Protein AF-A0A7H8S6W8-F1 (afdb_monomer_lite)

Structure (mmCIF, N/CA/C/O backbone):
data_AF-A0A7H8S6W8-F1
#
_entry.id   AF-A0A7H8S6W8-F1
#
loop_
_atom_site.group_PDB
_atom_site.id
_atom_site.type_symbol
_atom_site.label_atom_id
_atom_site.label_alt_id
_atom_site.label_comp_id
_atom_site.label_asym_id
_atom_site.label_entity_id
_atom_site.label_seq_id
_atom_site.pdbx_PDB_ins_code
_atom_site.Cartn_x
_atom_site.Cartn_y
_atom_site.Cartn_z
_atom_site.occupancy
_atom_site.B_iso_or_equiv
_atom_site.auth_seq_id
_atom_site.auth_comp_id
_atom_site.auth_asym_id
_atom_site.auth_atom_id
_atom_site.pdbx_PDB_model_num
ATOM 1 N N . MET A 1 1 ? 7.436 -33.194 -23.886 1.00 61.31 1 MET A N 1
ATOM 2 C CA . MET A 1 1 ? 7.871 -32.282 -22.808 1.00 61.31 1 MET A CA 1
ATOM 3 C C . MET A 1 1 ? 8.070 -30.918 -23.444 1.00 61.31 1 MET A C 1
ATOM 5 O O . MET A 1 1 ? 8.862 -30.829 -24.369 1.00 61.31 1 MET A O 1
ATOM 9 N N . HIS A 1 2 ? 7.299 -29.906 -23.051 1.00 71.19 2 HIS A N 1
ATOM 10 C CA . HIS A 1 2 ? 7.468 -28.542 -23.562 1.00 71.19 2 HIS A CA 1
ATOM 11 C C . HIS A 1 2 ? 8.305 -27.760 -22.552 1.00 71.19 2 HIS A C 1
ATOM 13 O O . HIS A 1 2 ? 7.948 -27.718 -21.376 1.00 71.19 2 HIS A O 1
ATOM 19 N N . SER A 1 3 ? 9.434 -27.200 -22.990 1.00 74.62 3 SER A N 1
ATOM 20 C CA . SER A 1 3 ? 10.227 -26.288 -22.166 1.00 74.62 3 SER A CA 1
ATOM 21 C C . SER A 1 3 ? 9.660 -24.882 -22.349 1.00 74.62 3 SER A C 1
ATOM 23 O O . SER A 1 3 ? 9.464 -24.418 -23.470 1.00 74.62 3 SER A O 1
ATOM 25 N N . VAL A 1 4 ? 9.353 -24.225 -21.236 1.00 84.62 4 VAL A N 1
ATOM 26 C CA . VAL A 1 4 ? 8.990 -22.810 -21.212 1.00 84.62 4 VAL A CA 1
ATOM 27 C C . VAL A 1 4 ? 10.206 -22.063 -20.695 1.00 84.62 4 VAL A C 1
ATOM 29 O O . VAL A 1 4 ? 10.685 -22.346 -19.598 1.00 84.62 4 VAL A O 1
ATOM 32 N N . THR A 1 5 ? 10.718 -21.134 -21.497 1.00 81.88 5 THR A N 1
ATOM 33 C CA . THR A 1 5 ? 11.856 -20.290 -21.127 1.00 81.88 5 THR A CA 1
ATOM 34 C C . THR A 1 5 ? 11.339 -18.914 -20.739 1.00 81.88 5 THR A C 1
ATOM 36 O O . THR A 1 5 ? 10.710 -18.236 -21.549 1.00 81.88 5 THR A O 1
ATOM 39 N N . VAL A 1 6 ? 11.614 -18.498 -19.503 1.00 87.25 6 VAL A N 1
ATOM 40 C CA . VAL A 1 6 ? 11.315 -17.150 -19.002 1.00 87.25 6 VAL A CA 1
ATOM 41 C C . VAL A 1 6 ? 12.582 -16.306 -19.099 1.00 87.25 6 VAL A C 1
ATOM 43 O O . VAL A 1 6 ? 13.659 -16.761 -18.721 1.00 87.25 6 VAL A O 1
ATOM 46 N N . THR A 1 7 ? 12.462 -15.081 -19.608 1.00 86.50 7 THR A N 1
ATOM 47 C CA . THR A 1 7 ? 13.581 -14.144 -19.760 1.00 86.50 7 THR A CA 1
ATOM 48 C C . THR A 1 7 ? 13.283 -12.832 -19.038 1.00 86.50 7 THR A C 1
ATOM 50 O O . THR A 1 7 ? 12.130 -12.416 -18.929 1.00 86.50 7 THR A O 1
ATOM 53 N N . SER A 1 8 ? 14.322 -12.172 -18.526 1.00 85.00 8 SER A N 1
ATOM 54 C CA . SER A 1 8 ? 14.237 -10.833 -17.935 1.00 85.00 8 SER A CA 1
ATOM 55 C C . SER A 1 8 ? 14.858 -9.796 -18.873 1.00 85.00 8 SER A C 1
ATOM 57 O O . SER A 1 8 ? 15.742 -10.112 -19.671 1.00 85.00 8 SER A O 1
ATOM 59 N N . ARG A 1 9 ? 14.390 -8.542 -18.801 1.00 89.44 9 ARG A N 1
ATOM 60 C CA . ARG A 1 9 ? 14.984 -7.427 -19.563 1.00 89.44 9 ARG A CA 1
ATOM 61 C C . ARG A 1 9 ? 16.089 -6.684 -18.813 1.00 89.44 9 ARG A C 1
ATOM 63 O O . ARG A 1 9 ? 16.945 -6.091 -19.458 1.00 89.44 9 ARG A O 1
ATOM 70 N N . SER A 1 10 ? 16.088 -6.709 -17.484 1.00 91.62 10 SER A N 1
ATOM 71 C CA . SER A 1 10 ? 17.106 -6.072 -16.643 1.00 91.62 10 SER A CA 1
ATOM 72 C C . SER A 1 10 ? 17.231 -6.795 -15.298 1.00 91.62 10 SER A C 1
ATOM 74 O O . SER A 1 10 ? 16.393 -7.628 -14.948 1.00 91.62 10 SER A O 1
ATOM 76 N N . THR A 1 11 ? 18.279 -6.457 -14.543 1.00 93.88 11 THR A N 1
ATOM 77 C CA . THR A 1 11 ? 18.461 -6.834 -13.129 1.00 93.88 11 THR A CA 1
ATOM 78 C C . THR A 1 11 ? 17.985 -5.745 -12.160 1.00 93.88 11 THR A C 1
ATOM 80 O O . THR A 1 11 ? 18.186 -5.872 -10.957 1.00 93.88 11 THR A O 1
ATOM 83 N N . ASN A 1 12 ? 17.388 -4.664 -12.674 1.00 93.94 12 ASN A N 1
ATOM 84 C CA . ASN A 1 12 ? 16.925 -3.523 -11.884 1.00 93.94 12 ASN A CA 1
ATOM 85 C C . ASN A 1 12 ? 15.392 -3.541 -11.745 1.00 93.94 12 ASN A C 1
ATOM 87 O O . ASN A 1 12 ? 14.699 -4.285 -12.440 1.00 93.94 12 ASN A O 1
ATOM 91 N N . HIS A 1 13 ? 14.861 -2.699 -10.863 1.00 93.56 13 HIS A N 1
ATOM 92 C CA . HIS A 1 13 ? 13.430 -2.497 -10.679 1.00 93.56 13 HIS A CA 1
ATOM 93 C C . HIS A 1 13 ? 12.747 -1.998 -11.963 1.00 93.56 13 HIS A C 1
ATOM 95 O O . HIS A 1 13 ? 13.361 -1.368 -12.827 1.00 93.56 13 HIS A O 1
ATOM 101 N N . THR A 1 14 ? 11.445 -2.268 -12.068 1.00 93.31 14 THR A N 1
ATOM 102 C CA . THR A 1 14 ? 10.575 -1.728 -13.122 1.00 93.31 14 THR A CA 1
ATOM 103 C C . THR A 1 14 ? 9.515 -0.832 -12.493 1.00 93.31 14 THR A C 1
ATOM 105 O O . THR A 1 14 ? 9.193 -0.996 -11.320 1.00 93.31 14 THR A O 1
ATOM 108 N N . ALA A 1 15 ? 8.964 0.101 -13.267 1.00 92.94 15 ALA A N 1
ATOM 109 C CA . ALA A 1 15 ? 7.952 1.051 -12.80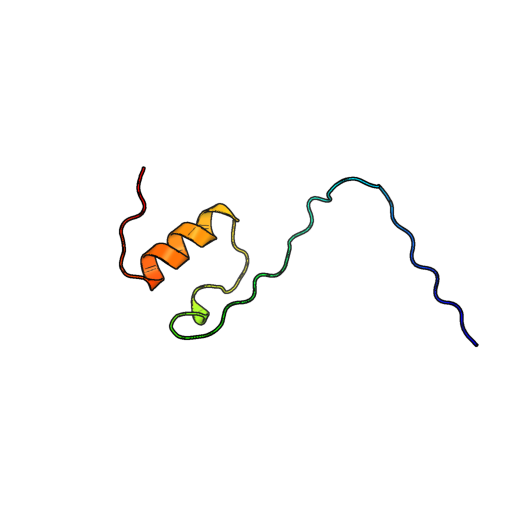1 1.00 92.94 15 ALA A CA 1
ATOM 110 C C . ALA A 1 15 ? 6.507 0.538 -12.980 1.00 92.94 15 ALA A C 1
ATOM 112 O O . ALA A 1 15 ? 5.587 1.328 -13.171 1.00 92.94 15 ALA A O 1
ATOM 113 N N . VAL A 1 16 ? 6.302 -0.782 -13.010 1.00 94.75 16 VAL A N 1
ATOM 114 C CA . VAL A 1 16 ? 4.960 -1.359 -13.168 1.00 94.75 16 VAL A CA 1
ATOM 115 C C . VAL A 1 16 ? 4.160 -1.234 -11.869 1.00 94.75 16 VAL A C 1
ATOM 117 O O . VAL A 1 16 ? 4.726 -1.318 -10.780 1.00 94.75 16 VAL A O 1
ATOM 120 N N . TYR A 1 17 ? 2.840 -1.079 -11.985 1.00 95.94 17 TYR A N 1
ATOM 121 C CA . TYR A 1 17 ? 1.932 -1.195 -10.844 1.00 95.94 17 TYR A CA 1
ATOM 122 C C . TYR A 1 17 ? 2.059 -2.573 -10.179 1.00 95.94 17 TYR A C 1
ATOM 124 O O . TYR A 1 17 ? 2.138 -3.597 -10.862 1.00 95.94 17 TYR A O 1
ATOM 132 N N . ILE A 1 18 ? 2.045 -2.590 -8.846 1.00 95.81 18 ILE A N 1
ATOM 133 C CA . ILE A 1 18 ? 2.137 -3.804 -8.028 1.00 95.81 18 ILE A CA 1
ATOM 134 C C . ILE A 1 18 ? 0.798 -4.018 -7.309 1.00 95.81 18 ILE A C 1
ATOM 136 O O . ILE A 1 18 ? 0.216 -3.046 -6.826 1.00 95.81 18 ILE A O 1
ATOM 140 N N . PRO A 1 19 ? 0.284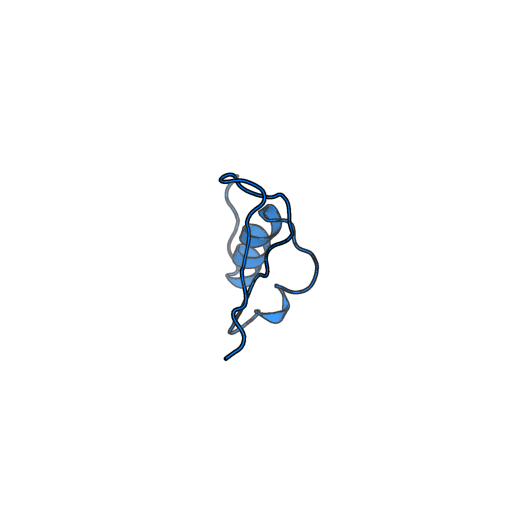 -5.260 -7.231 1.00 96.81 19 PRO A N 1
ATOM 141 C CA . PRO A 1 19 ? -0.956 -5.538 -6.519 1.00 96.81 19 PRO A CA 1
ATOM 142 C C . PRO A 1 19 ? -0.797 -5.346 -5.007 1.00 96.81 19 PRO A C 1
ATOM 144 O O . PRO A 1 19 ? 0.198 -5.766 -4.414 1.00 96.81 19 PRO A O 1
ATOM 147 N N . VAL A 1 20 ? -1.830 -4.780 -4.385 1.00 96.69 20 VAL A N 1
ATOM 148 C CA . VAL A 1 20 ? -1.992 -4.697 -2.930 1.00 96.69 20 VAL A CA 1
ATOM 149 C C . VAL A 1 20 ? -3.111 -5.651 -2.520 1.00 96.69 20 VAL A C 1
ATOM 151 O O . VAL A 1 20 ? -4.150 -5.707 -3.173 1.00 96.69 20 VAL A O 1
ATOM 154 N N . TYR A 1 21 ? -2.891 -6.407 -1.445 1.00 97.06 21 TYR A N 1
ATOM 155 C CA . TYR A 1 21 ? -3.882 -7.314 -0.867 1.00 97.06 21 TYR A CA 1
ATOM 156 C C . TYR A 1 21 ? -4.216 -6.857 0.552 1.00 97.06 21 TYR A C 1
ATOM 158 O O . TYR A 1 21 ? -3.311 -6.656 1.360 1.00 97.06 21 TYR A O 1
ATOM 166 N N . ALA A 1 22 ? -5.506 -6.730 0.857 1.00 97.19 22 ALA A N 1
ATOM 167 C CA . ALA A 1 22 ? -6.010 -6.383 2.181 1.00 97.19 22 ALA A CA 1
ATOM 168 C C . ALA A 1 22 ? -7.059 -7.404 2.636 1.00 97.19 22 ALA A C 1
ATOM 170 O O . ALA A 1 22 ? -7.793 -7.966 1.822 1.00 97.19 22 ALA A O 1
ATOM 171 N N . TYR A 1 23 ? -7.123 -7.652 3.943 1.00 97.44 23 TYR A N 1
ATOM 172 C CA . TYR A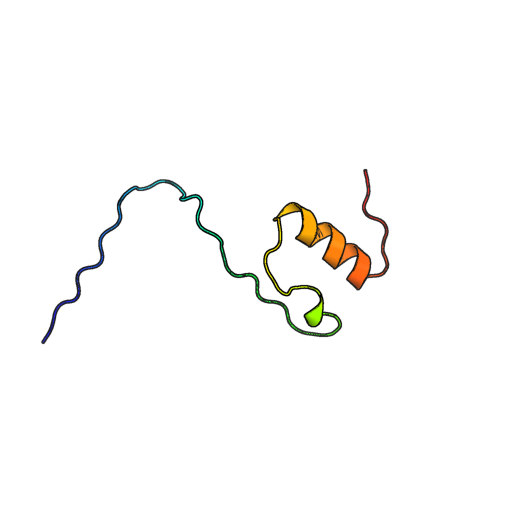 1 23 ? -8.076 -8.576 4.553 1.00 97.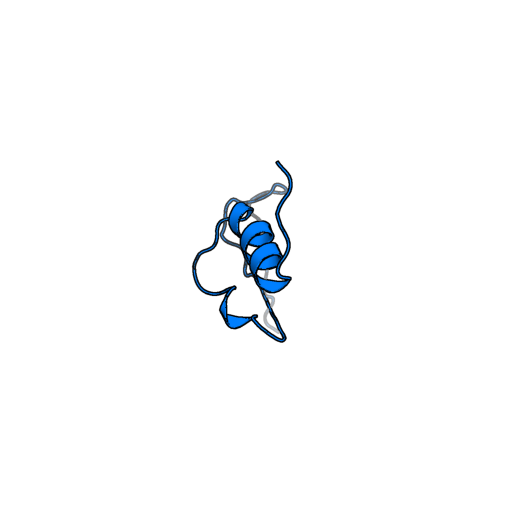44 23 TYR A CA 1
ATOM 173 C C . TYR A 1 23 ? -8.484 -8.090 5.945 1.00 97.44 23 TYR A C 1
ATOM 175 O O . TYR A 1 23 ? -7.669 -7.522 6.668 1.00 97.44 23 TYR A O 1
ATOM 183 N N . GLY A 1 24 ? -9.730 -8.376 6.330 1.00 95.94 24 GLY A N 1
ATOM 184 C CA . GLY A 1 24 ? -10.294 -8.007 7.626 1.00 95.94 24 GLY A CA 1
ATOM 185 C C . GLY A 1 24 ? -11.199 -6.772 7.560 1.00 95.94 24 GLY A C 1
ATOM 186 O O . GLY A 1 24 ? -11.609 -6.362 6.471 1.00 95.94 24 GLY A O 1
ATOM 187 N N . PRO A 1 25 ? -11.560 -6.198 8.722 1.00 96.12 25 PRO A N 1
ATOM 188 C CA . PRO A 1 25 ? -12.357 -4.979 8.783 1.00 96.12 25 PRO A CA 1
ATOM 189 C C . PRO A 1 25 ? -11.700 -3.854 7.980 1.00 96.12 25 PRO A C 1
ATOM 191 O O . PRO A 1 25 ? -10.501 -3.629 8.106 1.00 96.12 25 PRO A O 1
ATOM 194 N N . GLN A 1 26 ? -12.498 -3.138 7.186 1.00 97.31 26 GLN A N 1
ATOM 195 C CA . GLN A 1 26 ? -12.062 -2.003 6.360 1.00 97.31 26 GLN A CA 1
ATOM 196 C C . GLN A 1 26 ? -11.136 -2.351 5.178 1.00 97.31 26 GLN A C 1
ATOM 198 O O . GLN A 1 26 ? -10.573 -1.456 4.549 1.00 97.31 26 GLN A O 1
ATOM 203 N N . ALA A 1 27 ? -10.987 -3.635 4.825 1.00 97.38 27 ALA A N 1
ATOM 204 C CA . ALA A 1 27 ? -10.204 -4.053 3.658 1.00 97.38 27 ALA A CA 1
ATOM 205 C C . ALA A 1 27 ? -10.747 -3.499 2.324 1.00 97.38 27 ALA A C 1
ATOM 207 O O . ALA A 1 27 ? -9.990 -3.337 1.370 1.00 97.38 27 ALA A O 1
ATOM 208 N N . ASP A 1 28 ? -12.037 -3.168 2.262 1.00 96.62 28 ASP A N 1
ATOM 209 C CA . ASP A 1 28 ? -12.698 -2.534 1.118 1.00 96.62 28 ASP A CA 1
ATOM 210 C C . ASP A 1 28 ? -12.135 -1.141 0.780 1.00 96.62 28 ASP A C 1
ATOM 212 O O . ASP A 1 28 ? -12.202 -0.719 -0.378 1.00 96.62 28 ASP A O 1
ATOM 216 N N . LYS A 1 29 ? -11.484 -0.471 1.743 1.00 96.31 29 LYS A N 1
ATOM 217 C CA . LYS A 1 29 ? -10.789 0.805 1.516 1.00 96.31 29 LYS A CA 1
ATOM 218 C C . LYS A 1 29 ? -9.534 0.669 0.645 1.00 96.31 29 LYS A C 1
ATOM 220 O O . LYS A 1 29 ? -9.078 1.652 0.073 1.00 96.31 29 LYS A O 1
ATOM 225 N N . PHE A 1 30 ? -8.986 -0.540 0.501 1.00 96.69 30 PHE A N 1
ATOM 226 C CA . PHE A 1 30 ? -7.787 -0.820 -0.297 1.00 96.69 30 PHE A CA 1
ATOM 227 C C . PHE A 1 30 ? -8.155 -1.322 -1.702 1.00 96.69 30 PHE A C 1
ATOM 229 O O . PHE A 1 30 ? -7.728 -2.396 -2.130 1.00 96.69 30 PHE A O 1
ATOM 236 N N . THR A 1 31 ? -8.986 -0.562 -2.422 1.00 96.19 31 THR A N 1
ATOM 237 C CA . THR A 1 31 ? -9.464 -0.913 -3.768 1.00 96.19 31 THR A CA 1
ATOM 238 C C . THR A 1 31 ? -9.144 0.180 -4.792 1.00 96.19 31 THR A C 1
ATOM 240 O O . THR A 1 31 ? -9.071 1.360 -4.468 1.00 96.19 31 THR A O 1
ATOM 243 N N . GLY A 1 32 ? -8.945 -0.214 -6.054 1.00 95.06 32 GLY A N 1
ATOM 244 C CA . GLY A 1 32 ? -8.618 0.708 -7.149 1.00 95.06 32 GLY A CA 1
ATOM 245 C C . GLY A 1 32 ? -7.116 0.939 -7.357 1.00 95.06 32 GLY A C 1
ATOM 246 O O . GLY A 1 32 ? -6.287 0.116 -6.970 1.00 95.06 32 GLY A O 1
ATOM 247 N N . TYR A 1 33 ? -6.778 2.042 -8.032 1.00 97.00 33 TYR A N 1
ATOM 248 C CA . TYR A 1 33 ? -5.394 2.480 -8.228 1.00 97.00 33 TYR A CA 1
ATOM 249 C C . TYR A 1 33 ? -4.995 3.391 -7.075 1.00 97.00 33 TYR A C 1
ATOM 251 O O . TYR A 1 33 ? -5.555 4.474 -6.929 1.00 97.00 33 TYR A O 1
ATOM 259 N N . LEU A 1 34 ? -4.032 2.938 -6.279 1.00 97.19 34 LEU A N 1
ATOM 260 C CA . LEU A 1 34 ? -3.566 3.639 -5.090 1.00 97.19 34 LEU A CA 1
ATOM 261 C C . LEU A 1 34 ? -2.116 4.063 -5.286 1.00 97.19 34 LEU A C 1
ATOM 263 O O . LEU A 1 34 ? -1.299 3.278 -5.778 1.00 97.19 34 LEU A O 1
ATOM 267 N N . ASP A 1 35 ? -1.802 5.290 -4.880 1.00 97.00 35 ASP A N 1
ATOM 268 C CA . ASP A 1 35 ? -0.417 5.696 -4.711 1.00 97.00 35 ASP A CA 1
ATOM 269 C C . ASP A 1 35 ? 0.155 5.038 -3.445 1.00 97.00 35 ASP A C 1
ATOM 271 O O . ASP A 1 35 ? -0.560 4.747 -2.480 1.00 97.00 35 ASP A O 1
ATOM 275 N N . ASN A 1 36 ? 1.463 4.785 -3.419 1.00 96.00 36 ASN A N 1
ATOM 276 C CA . ASN A 1 36 ? 2.093 4.188 -2.243 1.00 96.00 36 ASN A CA 1
ATOM 277 C C . ASN A 1 36 ? 2.000 5.104 -1.009 1.00 96.00 36 ASN A C 1
ATOM 279 O O . ASN A 1 36 ? 2.024 4.602 0.115 1.00 96.00 36 ASN A O 1
ATOM 283 N N . THR A 1 37 ? 1.843 6.417 -1.202 1.00 96.00 37 THR A N 1
ATOM 284 C CA . THR A 1 37 ? 1.602 7.384 -0.121 1.00 96.00 37 THR A CA 1
ATOM 285 C C . THR A 1 37 ? 0.182 7.339 0.436 1.00 96.00 37 THR A C 1
ATOM 287 O O . THR A 1 37 ? -0.047 7.841 1.536 1.00 96.00 37 THR A O 1
ATOM 290 N N . ASP A 1 38 ? -0.772 6.722 -0.261 1.00 96.50 38 ASP A N 1
ATOM 291 C CA . ASP A 1 38 ? -2.145 6.590 0.229 1.00 96.50 38 ASP A CA 1
ATOM 292 C C . ASP A 1 38 ? -2.286 5.434 1.217 1.00 96.50 38 ASP A C 1
ATOM 294 O O . ASP A 1 38 ? -3.097 5.508 2.136 1.00 96.50 38 ASP A O 1
ATOM 298 N N . LEU A 1 39 ? -1.439 4.406 1.107 1.00 96.38 39 LEU A N 1
ATOM 299 C CA . LEU A 1 39 ? -1.434 3.262 2.021 1.00 96.38 39 LEU A CA 1
ATOM 300 C C . LEU A 1 39 ? -1.361 3.664 3.505 1.00 96.38 39 LEU A C 1
ATOM 302 O O . LEU A 1 39 ? -2.224 3.219 4.261 1.00 96.38 39 LEU A O 1
ATOM 306 N N . PRO A 1 40 ? -0.400 4.497 3.963 1.00 95.88 40 PRO A N 1
ATOM 307 C CA . PRO A 1 40 ? -0.381 4.933 5.356 1.00 95.88 40 PRO A CA 1
ATOM 308 C C . PRO A 1 40 ? -1.635 5.720 5.741 1.00 95.88 40 PRO A C 1
ATOM 310 O O . PRO A 1 40 ? -2.141 5.518 6.841 1.00 95.88 40 PRO A O 1
ATOM 313 N N . LYS A 1 41 ? -2.173 6.560 4.848 1.00 96.12 41 LYS A N 1
ATOM 314 C CA . LYS A 1 41 ? -3.376 7.369 5.114 1.00 96.12 41 LYS A CA 1
ATOM 315 C C . LYS A 1 41 ? -4.602 6.488 5.336 1.00 96.12 41 LYS A C 1
ATOM 317 O O . LYS A 1 41 ? -5.305 6.657 6.326 1.00 96.12 41 LYS A O 1
ATOM 322 N N . ILE A 1 42 ? -4.801 5.499 4.464 1.00 96.31 42 ILE A N 1
ATOM 323 C CA . ILE A 1 42 ? -5.894 4.527 4.573 1.00 96.31 42 ILE A CA 1
ATOM 324 C C . ILE A 1 42 ? -5.726 3.675 5.840 1.00 96.31 42 ILE A C 1
ATOM 326 O O . ILE A 1 42 ? -6.706 3.393 6.525 1.00 96.31 42 ILE A O 1
ATOM 330 N N . MET A 1 43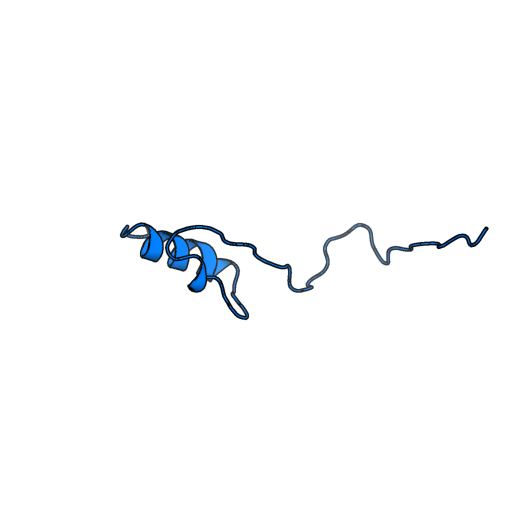 ? -4.493 3.285 6.191 1.00 96.31 43 MET A N 1
ATOM 331 C CA . MET A 1 43 ? -4.221 2.559 7.439 1.00 96.31 43 MET A CA 1
ATOM 332 C C . MET A 1 43 ? -4.551 3.398 8.678 1.00 96.31 43 MET A C 1
ATOM 334 O O . MET A 1 43 ? -5.161 2.879 9.608 1.00 96.31 43 MET A O 1
ATOM 338 N N . ALA A 1 44 ? -4.187 4.679 8.688 1.00 96.44 44 ALA A N 1
ATOM 339 C CA . ALA A 1 44 ? -4.491 5.585 9.791 1.00 96.44 44 ALA A CA 1
ATOM 340 C C . ALA A 1 44 ? -6.004 5.787 9.956 1.00 96.44 44 ALA A C 1
ATOM 342 O O . ALA A 1 44 ? -6.529 5.653 11.059 1.00 96.44 44 ALA A O 1
ATOM 343 N N . GLU A 1 45 ? -6.720 5.978 8.845 1.00 95.00 45 GLU A N 1
ATOM 344 C CA . GLU A 1 45 ? -8.184 6.037 8.826 1.00 95.00 45 GLU A CA 1
ATOM 345 C C . GLU A 1 45 ? -8.818 4.727 9.319 1.00 95.00 45 GLU A C 1
ATOM 347 O O . GLU A 1 45 ? -9.822 4.740 10.029 1.00 95.00 45 GLU A O 1
ATOM 352 N N . ALA A 1 46 ? -8.240 3.576 8.965 1.00 95.62 46 ALA A N 1
ATOM 353 C CA . ALA A 1 46 ? -8.748 2.282 9.402 1.00 95.62 46 ALA A CA 1
ATOM 354 C C . ALA A 1 46 ? -8.531 2.010 10.894 1.00 95.62 46 ALA A C 1
ATOM 356 O O . ALA A 1 46 ? -9.316 1.291 11.516 1.00 95.62 46 ALA A O 1
ATOM 357 N N . LEU A 1 47 ? -7.477 2.585 11.465 1.00 95.50 47 LEU A N 1
ATOM 358 C CA . LEU A 1 47 ? -7.118 2.435 12.870 1.00 95.50 47 LEU A CA 1
ATOM 359 C C . LEU A 1 47 ? -7.670 3.553 13.761 1.00 95.50 47 LEU A C 1
ATOM 361 O O . LEU A 1 47 ? -7.521 3.450 14.975 1.00 95.50 47 LEU A O 1
ATOM 365 N N . ASP A 1 48 ? -8.306 4.572 13.178 1.00 95.00 48 ASP A N 1
ATOM 366 C CA . ASP A 1 48 ? -8.766 5.781 13.872 1.00 95.00 48 ASP A CA 1
ATOM 367 C C . ASP A 1 48 ? -7.622 6.491 14.622 1.00 95.00 48 ASP A C 1
ATOM 369 O O . ASP A 1 48 ? -7.706 6.804 15.809 1.00 95.00 48 ASP A O 1
ATOM 373 N N . VAL A 1 49 ? -6.497 6.691 13.925 1.00 96.00 49 VAL A N 1
ATOM 374 C CA . VAL A 1 49 ? -5.306 7.373 14.456 1.00 96.00 49 VAL A CA 1
ATOM 375 C C . VAL A 1 49 ? -4.880 8.529 13.560 1.00 96.00 49 VAL A C 1
ATOM 377 O O . VAL A 1 49 ? -5.084 8.508 12.347 1.00 96.00 49 VAL A O 1
ATOM 380 N N . GLU A 1 50 ? -4.234 9.530 14.154 1.00 92.31 50 GLU A N 1
ATOM 381 C CA . GLU A 1 50 ? -3.615 10.622 13.405 1.00 92.31 50 GLU A CA 1
ATOM 382 C C . GLU A 1 50 ? -2.257 10.184 12.842 1.00 92.31 50 GLU A C 1
ATOM 384 O O . GLU A 1 50 ? -1.431 9.579 13.532 1.00 92.31 50 GLU A O 1
ATOM 389 N N . LEU A 1 51 ? -2.022 10.498 11.570 1.00 89.44 51 LEU A N 1
ATOM 390 C CA . LEU A 1 51 ? -0.703 10.383 10.959 1.00 89.44 51 LEU A CA 1
ATOM 391 C C . LEU A 1 51 ? 0.145 11.571 11.399 1.00 89.44 51 LEU A C 1
ATOM 393 O O . LEU A 1 51 ? -0.267 12.712 11.219 1.00 89.44 51 LEU A O 1
ATOM 397 N N . GLY A 1 52 ? 1.316 11.289 11.968 1.00 83.69 52 GLY A N 1
ATOM 398 C CA . GLY A 1 52 ? 2.293 12.328 12.279 1.00 83.69 52 GLY A CA 1
ATOM 399 C C . GLY A 1 52 ? 2.815 13.017 11.016 1.00 83.69 52 GLY A C 1
ATOM 400 O O . GLY A 1 52 ? 2.844 12.401 9.946 1.00 83.69 52 GLY A O 1
ATOM 401 N N . ASP A 1 53 ? 3.219 14.277 11.183 1.00 74.69 53 ASP A N 1
ATOM 402 C CA . ASP A 1 53 ? 3.833 15.115 10.143 1.00 74.69 53 ASP A CA 1
ATOM 403 C C . ASP A 1 53 ? 5.210 14.601 9.680 1.00 74.69 53 ASP A C 1
ATOM 405 O O . ASP A 1 53 ? 6.014 14.153 10.537 1.00 74.69 53 ASP A O 1
#

Secondary structure (DSSP, 8-state):
-PPPPP--S-SS-----------STTGGGS-SS--TTHHHHHHHHHHT-PPP-

Radius of gyration: 17.5 Å; chains: 1; bounding box: 31×47×38 Å

Foldseek 3Di:
DDDDDDDDPDPDDDPDDDDDADDDPQRVVRDDD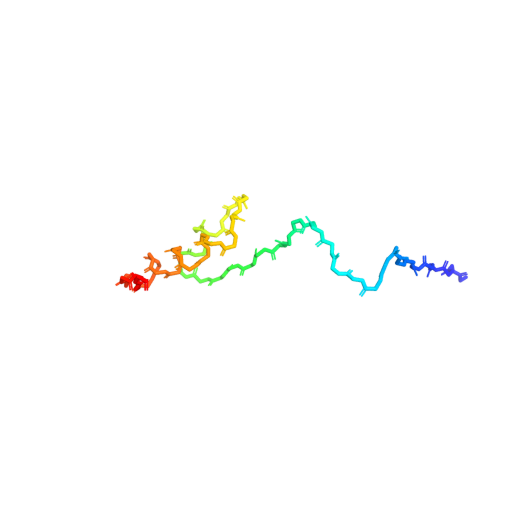DDPVCVVVSVCVRVVHDDDD

pLDDT: mean 92.35, std 7.48, range [61.31, 97.44]

Sequence (53 aa):
MHSVTVTSRSTNHTAVYIPVYAYGPQADKFTGYLDNTDLPKIMAEALDVELGD